Protein AF-A0A1I0TNH6-F1 (afdb_monomer)

Organism: NCBI:txid150248

Structure (mmCIF, N/CA/C/O backbone):
data_AF-A0A1I0TNH6-F1
#
_entry.id   AF-A0A1I0TNH6-F1
#
loop_
_atom_site.group_PDB
_atom_site.id
_atom_site.type_symbol
_atom_site.label_atom_id
_atom_site.label_alt_id
_atom_site.label_comp_id
_atom_site.label_asym_id
_atom_site.label_entity_id
_atom_site.label_seq_id
_atom_site.pdbx_PDB_ins_code
_atom_site.Cartn_x
_atom_site.Cartn_y
_atom_site.Cartn_z
_atom_site.occupancy
_atom_site.B_iso_or_equiv
_atom_site.auth_seq_id
_atom_site.auth_comp_id
_atom_site.auth_asym_id
_atom_site.auth_atom_id
_atom_site.pdbx_PDB_model_num
ATOM 1 N N . LEU A 1 1 ? 28.936 13.780 -34.923 1.00 45.75 1 LEU A N 1
ATOM 2 C CA . LEU A 1 1 ? 28.278 12.649 -34.229 1.00 45.75 1 LEU A CA 1
ATOM 3 C C . LEU A 1 1 ? 27.824 11.635 -35.272 1.00 45.75 1 LEU A C 1
ATOM 5 O O . LEU A 1 1 ? 26.911 11.940 -36.028 1.00 45.75 1 LEU A O 1
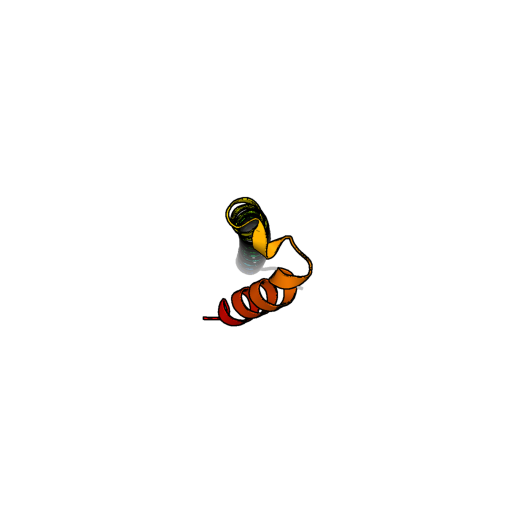ATOM 9 N N . ILE A 1 2 ? 28.477 10.475 -35.358 1.00 46.22 2 ILE A N 1
ATOM 10 C CA . ILE A 1 2 ? 28.049 9.382 -36.243 1.00 46.22 2 ILE A CA 1
ATOM 11 C C . ILE A 1 2 ? 26.978 8.588 -35.485 1.00 46.22 2 ILE A C 1
ATOM 13 O O . ILE A 1 2 ? 27.276 7.988 -34.458 1.00 46.22 2 ILE A O 1
ATOM 17 N N . ARG A 1 3 ? 25.724 8.625 -35.952 1.00 57.75 3 ARG A N 1
ATOM 18 C CA . ARG A 1 3 ? 24.663 7.716 -35.490 1.00 57.75 3 ARG A CA 1
ATOM 19 C C . ARG A 1 3 ? 24.695 6.478 -36.381 1.00 57.75 3 ARG A C 1
ATOM 21 O O . ARG A 1 3 ? 24.304 6.553 -37.542 1.00 57.75 3 ARG A O 1
ATOM 28 N N . THR A 1 4 ? 25.189 5.361 -35.861 1.00 60.53 4 THR A N 1
ATOM 29 C CA . THR A 1 4 ? 25.067 4.053 -36.516 1.00 60.53 4 THR A CA 1
ATOM 30 C C . THR A 1 4 ? 23.611 3.584 -36.451 1.00 60.53 4 THR A C 1
ATOM 32 O O . THR A 1 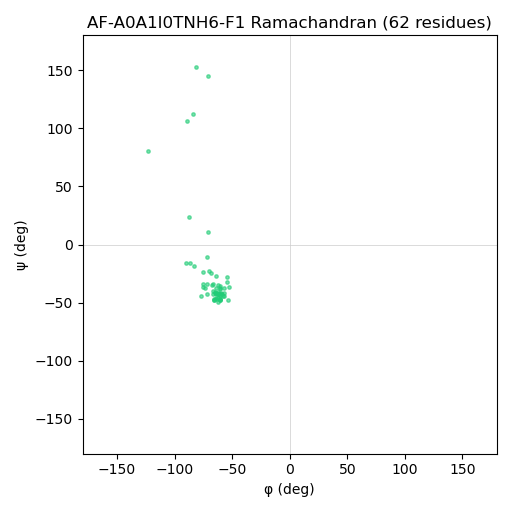4 ? 22.916 3.859 -35.471 1.00 60.53 4 THR A O 1
ATOM 35 N N . ARG A 1 5 ? 23.126 2.892 -37.495 1.00 63.69 5 ARG A N 1
ATOM 36 C CA . ARG A 1 5 ? 21.776 2.290 -37.508 1.00 63.69 5 ARG A CA 1
ATOM 37 C C . ARG A 1 5 ? 21.552 1.400 -36.282 1.00 63.69 5 ARG A C 1
ATOM 39 O O . ARG A 1 5 ? 20.483 1.464 -35.688 1.00 63.69 5 ARG A O 1
ATOM 46 N N . ASP A 1 6 ? 22.590 0.689 -35.854 1.00 60.69 6 ASP A N 1
ATOM 47 C CA . ASP A 1 6 ? 22.548 -0.174 -34.673 1.00 60.69 6 ASP A CA 1
ATOM 48 C C . ASP A 1 6 ? 22.369 0.625 -33.376 1.00 60.69 6 ASP A C 1
ATOM 50 O O . ASP A 1 6 ? 21.518 0.290 -32.562 1.00 60.69 6 ASP A O 1
ATOM 54 N N . GLY A 1 7 ? 23.064 1.757 -33.204 1.00 63.66 7 GLY A N 1
ATOM 55 C CA . GLY A 1 7 ? 22.894 2.614 -32.022 1.00 63.66 7 GLY A CA 1
ATOM 56 C C . GLY A 1 7 ? 21.495 3.238 -31.905 1.00 63.66 7 GLY A C 1
ATOM 57 O O . GLY A 1 7 ? 21.025 3.507 -30.802 1.00 63.66 7 GLY A O 1
ATOM 58 N N . VAL A 1 8 ? 20.803 3.441 -33.033 1.00 68.88 8 VAL A N 1
ATOM 59 C CA . VAL A 1 8 ? 19.394 3.871 -33.040 1.00 68.88 8 VAL A CA 1
ATOM 60 C C . VAL A 1 8 ? 18.467 2.724 -32.625 1.00 68.88 8 VAL A C 1
ATOM 62 O O . VAL A 1 8 ? 17.513 2.977 -31.896 1.00 68.88 8 VAL A O 1
ATOM 65 N N . MET A 1 9 ? 18.758 1.483 -33.027 1.00 64.38 9 MET A N 1
ATOM 66 C CA . MET A 1 9 ? 17.992 0.301 -32.613 1.00 64.38 9 MET A CA 1
ATOM 67 C C . MET A 1 9 ? 18.115 0.036 -31.107 1.00 64.38 9 MET A C 1
ATOM 69 O O . MET A 1 9 ? 17.089 -0.073 -30.441 1.00 64.38 9 MET A O 1
ATOM 73 N N . TYR A 1 10 ? 19.333 0.063 -30.552 1.00 63.81 10 TYR A N 1
ATOM 74 C CA . TYR A 1 10 ? 19.554 -0.087 -29.105 1.00 63.81 10 TYR A CA 1
ATOM 75 C C . TYR A 1 10 ? 18.821 0.988 -28.285 1.00 63.81 10 TYR A C 1
ATOM 77 O O . TYR A 1 10 ? 18.165 0.674 -27.296 1.00 63.81 10 TYR A O 1
ATOM 85 N N . GLY A 1 11 ? 18.845 2.252 -28.727 1.00 69.69 11 GLY A N 1
ATOM 86 C CA . GLY A 1 11 ? 18.123 3.331 -28.040 1.00 69.69 11 GLY A CA 1
ATOM 87 C C . GLY A 1 11 ? 16.592 3.228 -28.134 1.00 69.69 11 GLY A C 1
ATOM 88 O O . GLY A 1 11 ? 15.883 3.761 -27.278 1.00 69.69 11 GLY A O 1
ATOM 89 N N . VAL A 1 12 ? 16.056 2.562 -29.163 1.00 70.00 12 VAL A N 1
ATOM 90 C CA . VAL A 1 12 ? 14.618 2.261 -29.264 1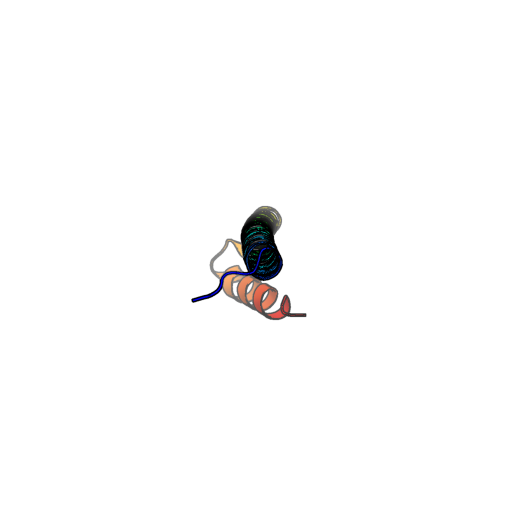.00 70.00 12 VAL A CA 1
ATOM 91 C C . VAL A 1 12 ? 14.252 1.102 -28.341 1.00 70.00 12 VAL A C 1
ATOM 93 O O . VAL A 1 12 ? 13.261 1.214 -27.624 1.00 70.00 12 VAL A O 1
ATOM 96 N N . GLU A 1 13 ? 15.052 0.037 -28.303 1.00 65.31 13 GLU A N 1
ATOM 97 C CA . GLU A 1 13 ? 14.830 -1.111 -27.414 1.00 65.31 13 GLU A CA 1
ATOM 98 C C . GLU A 1 13 ? 14.858 -0.708 -25.935 1.00 65.31 13 GLU A C 1
ATOM 100 O O . GLU A 1 13 ? 13.901 -0.993 -25.217 1.00 65.31 13 GLU A O 1
ATOM 105 N N . GLU A 1 14 ? 15.858 0.067 -25.505 1.00 64.81 14 GLU A N 1
ATOM 106 C CA . GLU A 1 14 ? 15.967 0.581 -24.129 1.00 64.81 14 GLU A CA 1
ATOM 107 C C . GLU A 1 14 ? 14.762 1.473 -23.753 1.00 64.81 14 GLU A C 1
ATOM 109 O O . GLU A 1 14 ? 14.212 1.424 -22.644 1.00 64.81 14 GLU A O 1
ATOM 114 N N . ARG A 1 15 ? 14.268 2.271 -24.709 1.00 68.88 15 ARG A N 1
ATOM 115 C CA . ARG A 1 15 ? 13.083 3.119 -24.513 1.00 68.88 15 ARG A CA 1
ATOM 116 C C . ARG A 1 15 ? 11.782 2.313 -24.444 1.00 68.88 15 ARG A C 1
ATOM 118 O O . ARG A 1 15 ? 10.847 2.714 -23.750 1.00 68.88 15 ARG A O 1
ATOM 125 N N . GLU A 1 16 ? 11.679 1.213 -25.177 1.00 70.81 16 GLU A N 1
ATOM 126 C CA . GLU A 1 16 ? 10.525 0.315 -25.109 1.00 70.81 16 GLU A CA 1
ATOM 127 C C . GLU A 1 16 ? 10.553 -0.547 -23.837 1.00 70.81 16 GLU A C 1
ATOM 129 O O . GLU A 1 16 ? 9.509 -0.755 -23.214 1.00 70.81 16 GLU A O 1
ATOM 134 N N . GLU A 1 17 ? 11.732 -0.974 -23.387 1.00 67.50 17 GLU A N 1
ATOM 135 C CA . GLU A 1 17 ? 11.929 -1.690 -22.124 1.00 67.50 17 GLU A CA 1
ATOM 136 C C . GLU A 1 17 ? 11.525 -0.824 -20.922 1.00 67.50 17 GLU A C 1
ATOM 138 O O . GLU A 1 17 ? 10.661 -1.213 -20.134 1.00 67.50 17 GLU A O 1
ATOM 143 N N . THR A 1 18 ? 12.001 0.421 -20.859 1.00 74.38 18 THR A N 1
ATOM 144 C CA . THR A 1 18 ? 11.608 1.382 -19.810 1.00 74.38 18 THR A CA 1
ATOM 145 C C . THR A 1 18 ? 10.103 1.692 -19.803 1.00 74.38 18 THR A C 1
ATOM 147 O O . THR A 1 18 ? 9.491 1.838 -18.734 1.00 74.38 18 THR A O 1
ATOM 150 N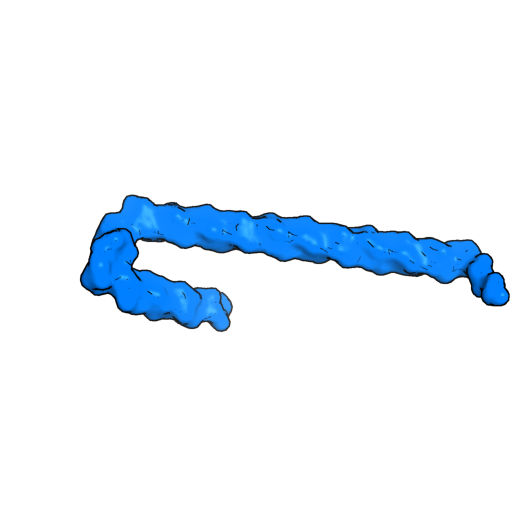 N . LYS A 1 19 ? 9.446 1.748 -20.972 1.00 80.31 19 LYS A N 1
ATOM 151 C CA . LYS A 1 19 ? 7.976 1.859 -21.053 1.00 80.31 19 LYS A CA 1
ATOM 152 C C . LYS A 1 19 ? 7.284 0.629 -20.470 1.00 80.31 19 LYS A C 1
ATOM 154 O O . LYS A 1 19 ? 6.336 0.789 -19.696 1.00 80.31 19 LYS A O 1
ATOM 159 N N . ARG A 1 20 ? 7.742 -0.579 -20.815 1.00 78.56 20 ARG A N 1
ATOM 160 C CA . ARG A 1 20 ? 7.192 -1.840 -20.290 1.00 78.56 20 ARG A CA 1
ATOM 161 C C . ARG A 1 20 ? 7.343 -1.917 -18.776 1.00 78.56 20 ARG A C 1
ATOM 163 O O . ARG A 1 20 ? 6.349 -2.152 -18.092 1.00 78.56 20 ARG A O 1
ATOM 170 N N . GLU A 1 21 ? 8.522 -1.610 -18.241 1.00 79.81 21 GLU A N 1
ATOM 171 C CA . GLU A 1 21 ? 8.750 -1.541 -16.794 1.00 79.81 21 GLU A CA 1
ATOM 172 C C . GLU A 1 21 ? 7.806 -0.552 -16.105 1.00 79.81 21 GLU A C 1
ATOM 174 O O . GLU A 1 21 ? 7.249 -0.835 -15.042 1.00 79.81 21 GLU A O 1
ATOM 179 N N . THR A 1 22 ? 7.581 0.609 -16.722 1.00 86.44 22 THR A N 1
ATOM 180 C CA . THR A 1 22 ? 6.674 1.629 -16.186 1.00 86.44 22 THR A CA 1
ATOM 181 C C . THR A 1 22 ? 5.227 1.135 -16.153 1.00 86.44 22 THR A C 1
ATOM 183 O O . THR A 1 22 ? 4.509 1.387 -15.181 1.00 86.44 22 THR A O 1
ATOM 186 N N . ILE A 1 23 ? 4.783 0.423 -17.192 1.00 89.69 23 ILE A N 1
ATOM 187 C CA . ILE A 1 23 ? 3.445 -0.182 -17.248 1.00 89.69 23 ILE A CA 1
ATOM 188 C C . ILE A 1 23 ? 3.306 -1.253 -16.164 1.00 89.69 23 ILE A C 1
ATOM 190 O O . ILE A 1 23 ? 2.328 -1.226 -15.415 1.00 89.69 23 ILE A O 1
ATOM 194 N N . VAL A 1 24 ? 4.299 -2.135 -16.025 1.00 85.81 24 VAL A N 1
ATOM 195 C CA . VAL A 1 24 ? 4.314 -3.195 -15.006 1.00 85.81 24 VAL A CA 1
ATOM 196 C C . VAL A 1 24 ? 4.266 -2.600 -13.599 1.00 85.81 24 VAL A C 1
ATOM 198 O O . VAL A 1 24 ? 3.408 -2.982 -12.807 1.00 85.81 24 VAL A O 1
ATOM 201 N N . LYS A 1 25 ? 5.096 -1.595 -13.293 1.00 86.06 25 LYS A N 1
ATOM 202 C CA . LYS A 1 25 ? 5.079 -0.903 -11.991 1.00 86.06 25 LYS A CA 1
ATOM 203 C C . LYS A 1 25 ? 3.722 -0.255 -11.701 1.00 86.06 25 LYS A C 1
ATOM 205 O O . LYS A 1 25 ? 3.214 -0.357 -10.584 1.00 86.06 25 LYS A O 1
ATOM 210 N N . LYS A 1 26 ? 3.098 0.383 -12.700 1.00 86.56 26 LYS A N 1
ATOM 211 C CA .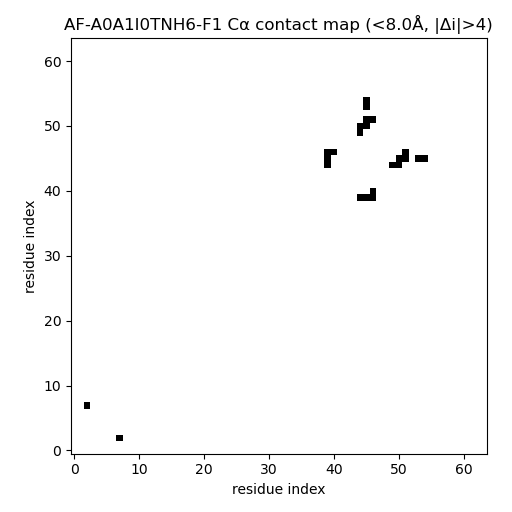 LYS A 1 26 ? 1.750 0.961 -12.559 1.00 86.56 26 LYS A CA 1
ATOM 212 C C . LYS A 1 26 ? 0.688 -0.113 -12.314 1.00 86.56 26 LYS A C 1
ATOM 214 O O . LYS A 1 26 ? -0.192 0.102 -11.483 1.00 86.56 26 LYS A O 1
ATOM 219 N N . ALA A 1 27 ? 0.764 -1.245 -13.011 1.00 86.44 27 ALA A N 1
ATOM 220 C CA . ALA A 1 27 ? -0.156 -2.363 -12.828 1.00 86.44 27 ALA A CA 1
ATOM 221 C C . ALA A 1 27 ? -0.008 -2.991 -11.433 1.00 86.44 27 ALA A C 1
ATOM 223 O O . ALA A 1 27 ? -1.003 -3.130 -10.727 1.00 86.44 27 ALA A O 1
ATOM 224 N N . LEU A 1 28 ? 1.224 -3.262 -10.991 1.00 83.06 28 LEU A N 1
ATOM 225 C CA . LEU A 1 28 ? 1.512 -3.778 -9.649 1.00 83.06 28 LEU A CA 1
ATOM 226 C C . LEU A 1 28 ? 0.974 -2.853 -8.557 1.00 83.06 28 LEU A C 1
ATOM 228 O O . LEU A 1 28 ? 0.314 -3.318 -7.630 1.00 83.06 28 LEU A O 1
ATOM 232 N N . LYS A 1 29 ? 1.178 -1.537 -8.699 1.00 83.44 29 LYS A N 1
ATOM 233 C CA . LYS A 1 29 ? 0.639 -0.553 -7.753 1.00 83.44 29 LYS A CA 1
ATOM 234 C C . LYS A 1 29 ? -0.890 -0.609 -7.678 1.00 83.44 29 LYS A C 1
ATOM 236 O O . LYS A 1 29 ? -1.442 -0.577 -6.584 1.00 83.44 29 LYS A O 1
ATOM 241 N N . ARG A 1 30 ? -1.578 -0.731 -8.821 1.00 85.12 30 ARG A N 1
ATOM 242 C CA . ARG A 1 30 ? -3.046 -0.865 -8.865 1.00 85.12 30 ARG A CA 1
ATOM 243 C C . ARG A 1 30 ? -3.526 -2.138 -8.168 1.00 85.12 30 ARG A C 1
ATOM 245 O O . ARG A 1 30 ? -4.432 -2.058 -7.346 1.00 85.12 30 ARG A O 1
ATOM 252 N N . VAL A 1 31 ? -2.888 -3.276 -8.444 1.00 83.31 31 VAL A N 1
ATOM 253 C CA . VAL A 1 31 ? -3.222 -4.562 -7.808 1.00 83.31 31 VAL A CA 1
ATOM 254 C C . VAL A 1 31 ? -3.019 -4.493 -6.292 1.00 83.31 31 VAL A C 1
ATOM 256 O O . VAL A 1 31 ? -3.881 -4.935 -5.537 1.00 83.31 31 VAL A O 1
ATOM 259 N N . GLN A 1 32 ? -1.923 -3.885 -5.828 1.00 80.31 32 GLN A N 1
ATOM 260 C CA . GLN A 1 32 ? -1.673 -3.689 -4.397 1.00 80.31 32 GLN A CA 1
ATOM 261 C C . GLN A 1 32 ? -2.761 -2.840 -3.729 1.00 80.31 32 GLN A C 1
ATOM 263 O O . GLN A 1 32 ? -3.243 -3.210 -2.658 1.00 80.31 32 GLN A O 1
ATOM 268 N N . THR A 1 33 ? -3.182 -1.738 -4.360 1.00 80.94 33 THR A N 1
ATOM 269 C CA . THR A 1 33 ? -4.281 -0.903 -3.855 1.00 80.94 33 THR A CA 1
ATOM 270 C C . THR A 1 33 ? -5.590 -1.689 -3.768 1.00 80.94 33 THR A C 1
ATOM 272 O O . THR A 1 33 ? -6.225 -1.680 -2.717 1.00 80.94 33 THR A O 1
ATOM 275 N N . GLN A 1 34 ? -5.947 -2.438 -4.815 1.00 80.38 34 GLN A N 1
ATOM 276 C CA . GLN A 1 34 ? -7.168 -3.249 -4.828 1.00 80.38 34 GLN A CA 1
ATOM 277 C C . GLN A 1 34 ? -7.155 -4.340 -3.750 1.00 80.38 34 GLN A C 1
ATOM 279 O O . GLN A 1 34 ? -8.145 -4.524 -3.051 1.00 80.38 34 GLN A O 1
ATOM 284 N N . MET A 1 35 ? -6.029 -5.036 -3.549 1.00 76.44 35 MET A N 1
ATOM 285 C CA . MET A 1 35 ? -5.908 -6.020 -2.463 1.00 76.44 35 MET A CA 1
ATOM 286 C C . MET A 1 35 ? -6.102 -5.381 -1.084 1.00 76.44 35 MET A C 1
ATOM 288 O O . MET A 1 35 ? -6.706 -5.987 -0.204 1.00 76.44 35 MET A O 1
ATOM 292 N N . THR A 1 36 ? -5.587 -4.167 -0.891 1.00 75.44 36 THR A N 1
ATOM 293 C CA . THR A 1 36 ? -5.757 -3.411 0.352 1.00 75.44 36 THR A CA 1
ATOM 294 C C . THR A 1 36 ? -7.226 -3.099 0.630 1.00 75.44 36 THR A C 1
ATOM 296 O O . THR A 1 36 ? -7.665 -3.246 1.771 1.00 75.44 36 THR A O 1
ATOM 299 N N . GLU A 1 37 ? -7.983 -2.701 -0.390 1.00 77.56 37 GLU A N 1
ATOM 300 C CA . GLU A 1 37 ? -9.421 -2.443 -0.269 1.00 77.56 37 GLU A CA 1
ATOM 301 C C . GLU A 1 37 ? -10.184 -3.734 0.048 1.00 77.56 37 GLU A C 1
ATOM 303 O O . GLU A 1 37 ? -10.907 -3.787 1.040 1.00 77.56 37 GLU A O 1
ATOM 308 N N . VAL A 1 38 ? -9.906 -4.819 -0.683 1.00 77.62 38 VAL A N 1
ATOM 309 C CA . VAL A 1 38 ? -10.535 -6.132 -0.460 1.00 77.62 38 VAL A CA 1
ATOM 310 C C . VAL A 1 38 ? -10.297 -6.644 0.964 1.00 77.62 38 VAL A C 1
ATOM 312 O O . VAL A 1 38 ? -11.232 -7.118 1.606 1.00 77.62 38 VAL A O 1
ATOM 315 N N . VAL A 1 39 ? -9.076 -6.538 1.498 1.00 75.88 39 VAL A N 1
ATOM 316 C CA . VAL A 1 39 ? -8.778 -6.973 2.876 1.00 75.88 39 VAL A CA 1
ATOM 317 C C . VAL A 1 39 ? -9.550 -6.143 3.903 1.00 75.88 39 VAL A C 1
ATOM 319 O O . VAL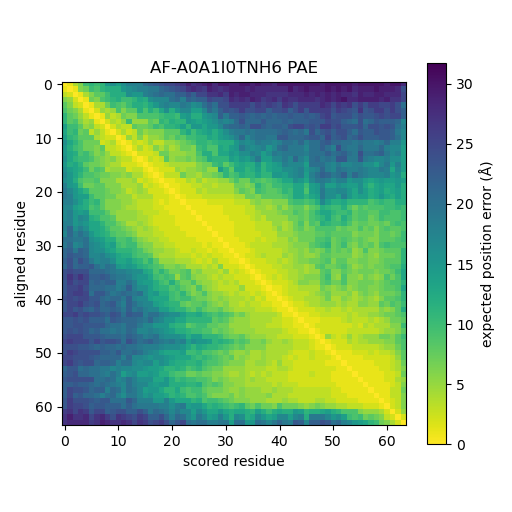 A 1 39 ? -10.088 -6.703 4.859 1.00 75.88 39 VAL A O 1
ATOM 322 N N . ARG A 1 40 ? -9.643 -4.821 3.708 1.00 75.94 40 ARG A N 1
ATOM 323 C CA . ARG A 1 40 ? -10.410 -3.950 4.613 1.00 75.94 40 ARG A CA 1
ATOM 324 C C . ARG A 1 40 ? -11.912 -4.208 4.544 1.00 75.94 40 ARG A C 1
ATOM 326 O O . ARG A 1 40 ? -12.575 -4.114 5.573 1.00 75.94 40 ARG A O 1
ATOM 333 N N . ASP A 1 41 ? -12.438 -4.538 3.372 1.00 81.38 41 ASP A N 1
ATOM 334 C CA . ASP A 1 41 ? -13.867 -4.795 3.192 1.00 81.38 41 ASP A CA 1
ATOM 335 C C . ASP A 1 41 ? -14.282 -6.165 3.750 1.00 81.38 41 ASP A C 1
ATOM 337 O O . ASP A 1 41 ? -15.363 -6.296 4.321 1.00 81.38 41 ASP A O 1
ATOM 341 N N . ASN A 1 42 ? -13.405 -7.172 3.662 1.00 81.88 42 ASN A N 1
ATOM 342 C CA . ASN A 1 42 ? -13.673 -8.519 4.182 1.00 81.88 42 ASN A CA 1
ATOM 343 C C . ASN A 1 42 ? -13.399 -8.667 5.684 1.00 81.88 42 ASN A C 1
ATOM 345 O O . ASN A 1 42 ? -13.907 -9.595 6.312 1.00 81.88 42 ASN A O 1
ATOM 349 N N . ILE A 1 43 ? -12.622 -7.759 6.279 1.00 84.25 43 ILE A N 1
ATOM 350 C CA . ILE A 1 43 ? -12.361 -7.736 7.719 1.00 84.25 43 ILE A CA 1
ATOM 351 C C . ILE A 1 43 ? -12.794 -6.366 8.262 1.00 84.25 43 ILE A C 1
ATOM 353 O O . ILE A 1 43 ? -11.947 -5.498 8.486 1.00 84.25 43 ILE A O 1
ATOM 357 N N . PRO A 1 44 ? -14.104 -6.152 8.518 1.00 82.75 44 PRO A N 1
ATOM 358 C CA . PRO A 1 44 ? -14.642 -4.853 8.937 1.00 82.75 44 PRO A CA 1
ATOM 359 C C . PRO A 1 44 ? -13.963 -4.270 10.180 1.00 82.75 44 PRO A C 1
ATOM 361 O O . PRO A 1 44 ? -13.880 -3.054 10.338 1.00 82.75 44 PRO A O 1
ATOM 364 N N . TYR A 1 45 ? -13.436 -5.138 11.047 1.00 85.81 45 TYR A N 1
ATOM 365 C CA . TYR A 1 45 ? -12.642 -4.755 12.210 1.00 85.81 45 TYR A CA 1
ATOM 366 C C . TYR A 1 45 ? -11.412 -3.905 11.841 1.00 85.81 45 TYR A C 1
ATOM 368 O O . TYR A 1 45 ? -11.118 -2.933 12.529 1.00 85.81 45 TYR A O 1
ATOM 376 N N . LEU A 1 46 ? -10.746 -4.182 10.714 1.00 83.94 46 LEU A N 1
ATOM 377 C CA . LEU A 1 46 ? -9.571 -3.428 10.254 1.00 83.94 46 LEU A CA 1
ATOM 378 C C . LEU A 1 46 ? -9.910 -2.023 9.726 1.00 83.94 46 LEU A C 1
ATOM 380 O O . LEU A 1 46 ? -9.002 -1.226 9.500 1.00 83.94 46 LEU A O 1
ATOM 384 N N . ARG A 1 47 ? -11.196 -1.693 9.530 1.00 82.44 47 ARG A N 1
ATOM 385 C CA . ARG A 1 47 ? -11.646 -0.318 9.227 1.00 82.44 47 ARG A CA 1
ATOM 386 C C . ARG A 1 47 ? -11.885 0.513 10.486 1.00 82.44 47 ARG A C 1
ATOM 388 O O . ARG A 1 47 ? -12.010 1.731 10.387 1.00 82.44 47 ARG A O 1
ATOM 395 N N . GLN A 1 48 ? -11.989 -0.125 11.650 1.00 86.81 48 GLN A N 1
ATOM 396 C CA . GLN A 1 48 ? -12.230 0.560 12.915 1.00 86.81 48 GLN A CA 1
ATOM 397 C C . GLN A 1 48 ? -10.924 1.128 13.467 1.00 86.81 48 GLN A C 1
ATOM 399 O O . GLN A 1 48 ? -9.852 0.567 13.251 1.00 86.81 48 GLN A O 1
ATOM 404 N N . SER A 1 49 ? -11.021 2.207 14.249 1.00 84.69 49 SER A N 1
ATOM 405 C CA . SER A 1 49 ? -9.850 2.859 14.854 1.00 84.69 49 SER A CA 1
ATOM 406 C C . SER A 1 49 ? -8.983 1.898 15.679 1.00 84.69 49 SER A C 1
ATOM 408 O O . SER A 1 49 ? -7.767 2.062 15.708 1.00 84.69 49 SER A O 1
ATOM 410 N N . SER A 1 50 ? -9.586 0.889 16.311 1.00 88.06 50 SER A N 1
ATOM 411 C CA . SER A 1 50 ? -8.887 -0.147 17.082 1.00 88.06 50 SER A CA 1
ATOM 412 C C . SER A 1 50 ? -8.174 -1.193 16.217 1.00 88.06 50 SER A C 1
ATOM 414 O O . SER A 1 50 ? -7.220 -1.808 16.683 1.00 88.06 50 SER A O 1
ATOM 416 N N . GLY A 1 51 ? -8.607 -1.393 14.969 1.00 86.75 51 GLY A N 1
ATOM 417 C CA . GLY A 1 51 ? -8.014 -2.345 14.027 1.00 86.75 51 GLY A CA 1
ATOM 418 C C . GLY A 1 51 ? -6.899 -1.754 13.160 1.00 86.75 51 GLY A C 1
ATOM 419 O O . GLY A 1 51 ? -6.113 -2.513 12.591 1.00 86.75 51 GLY A O 1
ATOM 420 N N . THR A 1 52 ? -6.782 -0.422 13.085 1.00 85.25 52 THR A N 1
ATOM 421 C CA . THR A 1 52 ? -5.736 0.271 12.311 1.00 85.25 52 THR A CA 1
ATOM 422 C C . THR A 1 52 ? -4.316 -0.193 12.664 1.00 85.25 52 THR A C 1
ATOM 424 O O . THR A 1 52 ? -3.586 -0.542 11.735 1.00 85.25 52 THR A O 1
ATOM 427 N N . PRO A 1 53 ? -3.914 -0.305 13.950 1.00 90.88 53 PRO A N 1
ATOM 428 C CA . PRO A 1 53 ? -2.558 -0.743 14.293 1.00 90.88 53 PRO A CA 1
ATOM 429 C C . PRO A 1 53 ? -2.242 -2.166 13.807 1.00 90.88 53 PRO A C 1
ATOM 431 O O . PRO A 1 53 ? -1.126 -2.460 13.386 1.00 90.88 53 PRO A O 1
ATOM 434 N N . ILE A 1 54 ? -3.241 -3.055 13.815 1.00 86.50 54 ILE A N 1
ATOM 435 C CA . ILE A 1 54 ? -3.103 -4.441 13.347 1.00 86.50 54 ILE A CA 1
ATOM 436 C C . ILE A 1 54 ? -2.980 -4.474 11.821 1.00 86.50 54 ILE A C 1
ATOM 438 O O . ILE A 1 54 ? -2.140 -5.188 11.278 1.00 86.50 54 ILE A O 1
ATOM 442 N N . TYR A 1 55 ? -3.784 -3.677 11.119 1.00 83.94 55 TYR A N 1
ATOM 443 C CA . TYR A 1 55 ? -3.706 -3.558 9.667 1.00 83.94 55 TYR A CA 1
ATOM 444 C C . TYR A 1 55 ? -2.349 -3.003 9.199 1.00 83.94 55 TYR A C 1
ATOM 446 O O . TYR A 1 55 ? -1.777 -3.507 8.231 1.00 83.94 55 TYR A O 1
ATOM 454 N N . GLU A 1 56 ? -1.803 -2.006 9.897 1.00 85.69 56 GLU A N 1
ATOM 455 C CA . GLU A 1 56 ? -0.468 -1.465 9.622 1.00 8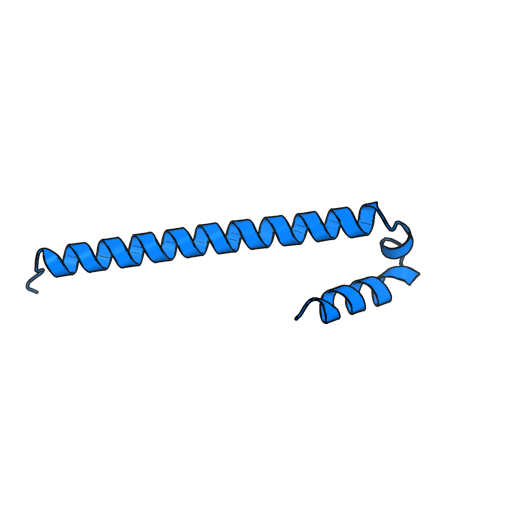5.69 56 GLU A CA 1
ATOM 456 C C . GLU A 1 56 ? 0.635 -2.504 9.864 1.00 85.69 56 GLU A C 1
ATOM 458 O O . GLU A 1 56 ? 1.512 -2.667 9.013 1.00 85.69 56 GLU A O 1
ATOM 463 N N . ALA A 1 57 ? 0.547 -3.279 10.951 1.00 87.00 57 ALA A N 1
ATOM 464 C CA . ALA A 1 57 ? 1.473 -4.379 11.220 1.00 87.00 57 ALA A CA 1
ATOM 465 C C . ALA A 1 57 ? 1.431 -5.461 10.124 1.00 87.00 57 ALA A C 1
ATOM 467 O O . ALA A 1 57 ? 2.476 -5.916 9.662 1.00 87.00 57 ALA A O 1
ATOM 468 N N . LEU A 1 58 ? 0.238 -5.836 9.648 1.00 81.31 58 LEU A N 1
ATOM 469 C CA . LEU A 1 58 ? 0.071 -6.791 8.545 1.00 81.31 58 LEU A CA 1
ATOM 470 C C . LEU A 1 58 ? 0.649 -6.268 7.222 1.00 81.31 58 LEU A C 1
ATOM 472 O O . LEU A 1 58 ? 1.235 -7.040 6.465 1.00 81.31 58 LEU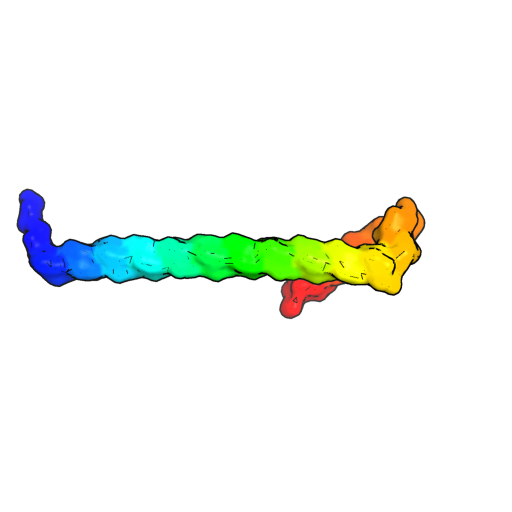 A O 1
ATOM 476 N N . GLN A 1 59 ? 0.519 -4.967 6.939 1.00 79.88 59 GLN A N 1
ATOM 477 C CA . GLN A 1 59 ? 1.163 -4.364 5.768 1.00 79.88 59 GLN A CA 1
ATOM 478 C C . GLN A 1 59 ? 2.690 -4.357 5.884 1.00 79.88 59 GLN A C 1
ATOM 480 O O . GLN A 1 59 ? 3.363 -4.641 4.896 1.00 79.88 59 GLN A O 1
ATOM 485 N N . ALA A 1 60 ? 3.231 -4.083 7.074 1.00 83.38 60 ALA A N 1
ATOM 486 C CA . ALA A 1 60 ? 4.671 -4.114 7.323 1.00 83.38 60 ALA A CA 1
ATOM 487 C C . ALA A 1 60 ? 5.255 -5.536 7.218 1.00 83.38 60 ALA A C 1
ATOM 489 O O . ALA A 1 60 ? 6.367 -5.710 6.724 1.00 83.38 60 ALA A O 1
ATOM 490 N N . LEU A 1 61 ? 4.489 -6.558 7.617 1.00 81.12 61 LEU A N 1
ATOM 491 C CA . LEU A 1 61 ? 4.861 -7.970 7.466 1.00 81.12 61 LEU A CA 1
ATOM 492 C C . LEU A 1 61 ? 4.838 -8.449 6.009 1.00 81.12 61 LEU A C 1
ATOM 494 O O . LEU A 1 61 ? 5.537 -9.401 5.675 1.00 81.12 61 LEU A O 1
ATOM 498 N N . LYS A 1 62 ? 4.086 -7.784 5.122 1.00 65.94 62 LYS A N 1
ATOM 499 C CA . LYS A 1 62 ? 3.975 -8.129 3.691 1.00 65.94 62 LYS A CA 1
ATOM 500 C C . LYS A 1 62 ? 5.246 -7.816 2.873 1.00 65.94 62 LYS A C 1
ATOM 502 O O . LYS A 1 62 ? 5.199 -7.835 1.646 1.00 65.94 62 LYS A O 1
ATOM 507 N N . GLY A 1 63 ? 6.351 -7.487 3.545 1.00 57.66 63 GLY A N 1
ATOM 508 C CA . GLY A 1 63 ? 7.675 -7.220 2.981 1.00 57.66 63 GLY A CA 1
ATOM 509 C C . GLY A 1 63 ? 8.566 -8.456 2.793 1.00 57.66 63 GLY A C 1
ATOM 510 O O . GLY A 1 63 ? 9.784 -8.291 2.772 1.00 57.66 63 GLY A O 1
ATOM 511 N N . PHE A 1 64 ? 7.985 -9.655 2.670 1.00 41.47 64 PHE A N 1
ATOM 512 C CA . PHE A 1 64 ? 8.658 -10.877 2.210 1.00 41.47 64 PHE A CA 1
ATOM 513 C C . PHE A 1 64 ? 8.037 -11.352 0.894 1.00 41.47 64 PHE A C 1
ATOM 515 O O . PHE A 1 64 ? 6.786 -11.317 0.796 1.00 41.47 64 PHE A O 1
#

Foldseek 3Di:
DDDDPVNVVVVVVVVVVVVVVVVVVVVVVVVVVVVLVVVCVVPVCCVDPVNVVVSVVVVVVVPD

Sequence (64 aa):
LIRTRDGVMYGVEEREETKRETIVKKALKRVQTQMTEVVRDNIPYLRQSSGTPIYEALQALKGF

Radius of gyration: 20.97 Å; Cα contacts (8 Å, |Δi|>4): 12; chains: 1; bounding box: 43×24×55 Å

Secondary structure (DSSP, 8-state):
----HHHHHHHHHHHHHHHHHHHHHHHHHHHHHHHHHHHHHH-GGGGSTTTHHHHHHHHHHT--

Solvent-accessible surface area (backbone atoms only — not comparable to full-atom values): 3703 Å² total; per-residue (Å²): 136,88,81,51,75,65,61,55,50,53,57,48,51,54,53,52,50,55,49,52,52,50,49,50,54,54,50,52,53,50,53,53,52,52,52,53,50,53,53,36,69,76,36,59,60,44,69,36,84,84,22,39,66,58,49,53,50,54,57,64,64,63,78,115

Mean predicted aligned error: 11.32 Å

pLD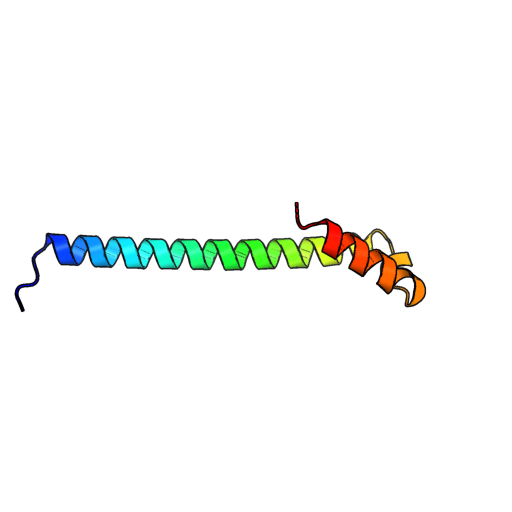DT: mean 76.26, std 11.22, range [41.47, 90.88]